Protein AF-A0A8T3NX59-F1 (afdb_monomer)

Secondary structure (DSSP, 8-state):
-EEEEETTEEEE-----STT-HHHHHHHHHHHHHHH-------PPPPTT--TTSS-HHHHTTTS------------

Solvent-accessible surface area (backbone atoms only — not comparable to full-atom values): 5386 Å² total; per-residue (Å²): 85,62,68,33,67,58,98,89,39,82,39,70,51,83,88,83,77,64,91,93,40,58,74,60,51,51,51,52,53,51,53,49,46,72,74,61,60,42,73,73,86,83,85,78,78,83,64,93,81,73,70,83,88,81,83,62,83,68,62,65,61,68,76,70,74,68,82,77,78,76,83,8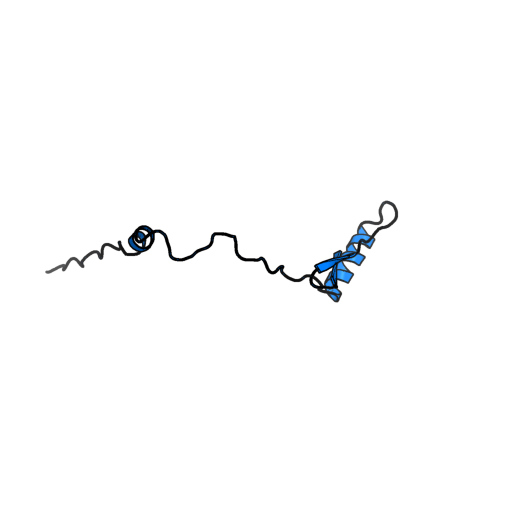0,82,83,84,130

Radius of gyration: 28.52 Å; Cα contacts (8 Å, |Δi|>4): 33; chains: 1; bounding box: 44×74×57 Å

Foldseek 3Di:
DFDADDPNHTDDDADDDDPPCVVVRVVVVVVNCVVRVRDDDDDDDDDVPPPDDDDDPPVVVVVPPDPPPDDDDDDD

Mean predicted aligned error: 13.48 Å

pLDDT: mean 82.68, std 16.95, range [51.5, 98.56]

Structure (mmCIF, N/CA/C/O backbone):
data_AF-A0A8T3NX59-F1
#
_entry.id   AF-A0A8T3NX59-F1
#
loop_
_atom_site.group_PDB
_atom_site.id
_atom_site.type_symbol
_atom_site.label_atom_id
_atom_site.label_alt_id
_atom_site.label_comp_id
_atom_site.label_asym_id
_atom_site.label_entity_id
_atom_site.label_seq_id
_atom_site.pdbx_PDB_ins_code
_atom_site.Cartn_x
_atom_site.Cartn_y
_atom_site.Cartn_z
_atom_site.occupancy
_atom_site.B_iso_or_equiv
_atom_site.auth_seq_id
_atom_site.auth_comp_id
_atom_site.auth_asym_id
_atom_site.auth_atom_id
_atom_site.pdbx_PDB_model_num
ATOM 1 N N . MET A 1 1 ? 1.899 -2.893 -1.453 1.00 95.31 1 MET A N 1
ATOM 2 C CA . MET A 1 1 ? 0.475 -2.492 -1.516 1.00 95.31 1 MET A CA 1
ATOM 3 C C . MET A 1 1 ? -0.336 -3.289 -0.503 1.00 95.31 1 MET A C 1
ATOM 5 O O . MET A 1 1 ? 0.020 -4.447 -0.294 1.00 95.31 1 MET A O 1
ATOM 9 N N . PRO A 1 2 ? -1.367 -2.712 0.147 1.00 96.00 2 PRO A N 1
ATOM 10 C CA . PRO A 1 2 ? -2.240 -3.442 1.073 1.00 96.00 2 PRO A CA 1
ATOM 11 C C . PRO A 1 2 ? -3.063 -4.480 0.310 1.00 96.00 2 PRO A C 1
ATOM 13 O O . PRO A 1 2 ? -3.736 -4.114 -0.643 1.00 96.00 2 PRO A O 1
ATOM 16 N N . ALA A 1 3 ? -3.014 -5.748 0.713 1.00 96.31 3 ALA A N 1
ATOM 17 C CA . ALA A 1 3 ? -3.694 -6.840 0.008 1.00 96.31 3 ALA A CA 1
ATOM 18 C C . ALA A 1 3 ? -4.829 -7.482 0.815 1.00 96.31 3 ALA A C 1
ATOM 20 O O . ALA A 1 3 ? -5.653 -8.197 0.256 1.00 96.31 3 ALA A O 1
ATOM 21 N N . GLY A 1 4 ? -4.892 -7.235 2.124 1.00 95.62 4 GLY A N 1
ATOM 22 C CA . GLY A 1 4 ? -5.947 -7.775 2.972 1.00 95.62 4 GLY A CA 1
ATOM 23 C C . GLY A 1 4 ? -5.493 -7.944 4.409 1.00 95.62 4 GLY A C 1
ATOM 24 O O . GLY A 1 4 ? -4.527 -7.319 4.844 1.00 95.62 4 GLY A O 1
ATOM 25 N N . HIS A 1 5 ? -6.221 -8.775 5.149 1.00 96.06 5 HIS A N 1
ATOM 26 C CA . HIS A 1 5 ? -5.893 -9.131 6.524 1.00 96.06 5 HIS A CA 1
ATOM 27 C C . HIS A 1 5 ? -6.076 -10.635 6.725 1.00 96.06 5 HIS A C 1
ATOM 29 O O . HIS A 1 5 ? -7.049 -11.202 6.232 1.00 96.06 5 HIS A O 1
ATOM 35 N N . ALA A 1 6 ? -5.187 -11.257 7.495 1.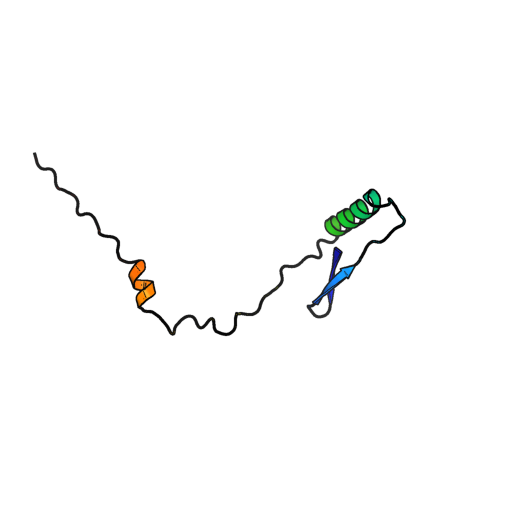00 95.38 6 ALA A N 1
ATOM 36 C CA . ALA A 1 6 ? -5.341 -12.627 7.980 1.00 95.38 6 ALA A CA 1
ATOM 37 C C . ALA A 1 6 ? -5.098 -12.642 9.489 1.00 95.38 6 ALA A C 1
ATOM 39 O O . ALA A 1 6 ? -4.187 -11.975 9.971 1.00 95.38 6 ALA A O 1
ATOM 40 N N . PHE A 1 7 ? -5.938 -13.353 10.246 1.00 94.62 7 PHE A N 1
ATOM 41 C CA . PHE A 1 7 ? -5.852 -13.416 11.715 1.00 94.62 7 PHE A CA 1
ATOM 42 C C . PHE A 1 7 ? -5.785 -12.035 12.403 1.00 94.62 7 PHE A C 1
ATOM 44 O O . PHE A 1 7 ? -5.146 -11.867 13.435 1.00 94.62 7 PHE A O 1
ATOM 51 N N . GLY A 1 8 ? -6.425 -11.020 11.810 1.00 91.50 8 GLY A N 1
ATOM 52 C CA . GLY A 1 8 ? -6.417 -9.642 12.315 1.00 91.50 8 GLY A CA 1
ATOM 53 C C . GLY A 1 8 ? -5.164 -8.822 11.979 1.00 91.50 8 GLY A C 1
ATOM 54 O O . GLY A 1 8 ? -5.120 -7.641 12.314 1.00 91.50 8 GLY A O 1
ATOM 55 N N . LEU A 1 9 ? -4.182 -9.396 11.283 1.00 93.50 9 LEU A N 1
ATOM 56 C CA . LEU A 1 9 ? -2.942 -8.727 10.886 1.00 93.50 9 LEU A CA 1
ATOM 57 C C . LEU A 1 9 ? -3.005 -8.274 9.418 1.00 93.50 9 LEU A C 1
ATOM 59 O O . LEU A 1 9 ? -3.515 -9.023 8.580 1.00 93.50 9 LEU A O 1
ATOM 63 N N . PRO A 1 10 ? -2.502 -7.072 9.081 1.00 95.00 10 PRO A N 1
ATOM 64 C CA . PRO A 1 10 ? -2.472 -6.590 7.705 1.00 95.00 10 PRO A CA 1
ATOM 65 C C . PRO A 1 10 ? -1.446 -7.365 6.871 1.00 95.00 10 PRO A C 1
ATOM 67 O O . PRO A 1 10 ? -0.321 -7.603 7.308 1.00 95.00 10 PRO A O 1
ATOM 70 N N . LEU A 1 11 ? -1.825 -7.707 5.642 1.00 95.88 11 LEU A N 1
ATOM 71 C CA . LEU A 1 11 ? -0.966 -8.353 4.652 1.00 95.88 11 LEU A CA 1
ATOM 72 C C . LEU A 1 11 ? -0.733 -7.427 3.457 1.00 95.88 11 LEU A C 1
ATOM 74 O O . LEU A 1 11 ? -1.617 -6.662 3.057 1.00 95.88 11 LEU A O 1
ATOM 78 N N . GLY A 1 12 ? 0.454 -7.527 2.860 1.00 96.31 12 GLY A N 1
ATOM 79 C CA . GLY A 1 12 ? 0.833 -6.756 1.683 1.00 96.31 12 GLY A CA 1
ATOM 80 C C . GLY A 1 12 ? 1.440 -7.613 0.580 1.00 96.31 12 GLY A C 1
ATOM 81 O O . GLY A 1 12 ? 2.008 -8.668 0.840 1.00 96.31 12 GLY A O 1
ATOM 82 N N . ILE A 1 13 ? 1.331 -7.118 -0.651 1.00 97.19 13 ILE A N 1
ATOM 83 C CA . ILE A 1 13 ? 2.022 -7.656 -1.828 1.00 97.19 13 ILE A CA 1
ATOM 84 C C . ILE A 1 13 ? 2.959 -6.604 -2.419 1.00 97.19 13 ILE A C 1
ATOM 86 O O . ILE A 1 13 ? 2.722 -5.395 -2.284 1.00 97.19 13 ILE A O 1
ATOM 90 N N . THR A 1 14 ? 3.996 -7.065 -3.108 1.00 97.94 14 THR A N 1
A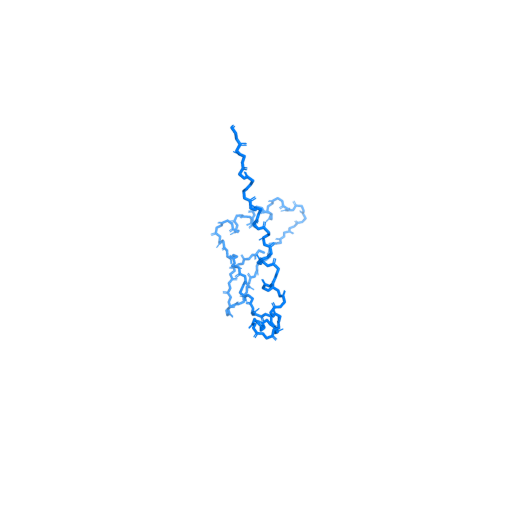TOM 91 C CA . THR A 1 14 ? 4.992 -6.212 -3.763 1.00 97.94 14 THR A CA 1
ATOM 92 C C . THR A 1 14 ? 4.959 -6.450 -5.265 1.00 97.94 14 THR A C 1
ATOM 94 O O . THR A 1 14 ? 4.976 -7.594 -5.712 1.00 97.94 14 THR A O 1
ATOM 97 N N . PHE A 1 15 ? 4.936 -5.366 -6.041 1.00 97.94 15 PHE A N 1
ATOM 98 C CA . PHE A 1 15 ? 5.099 -5.408 -7.491 1.00 97.94 15 PHE A CA 1
ATOM 99 C C . PHE A 1 15 ? 6.571 -5.162 -7.829 1.00 97.94 15 PHE A C 1
ATOM 101 O O . PHE A 1 15 ? 7.156 -4.191 -7.352 1.00 97.94 15 PHE A O 1
ATOM 108 N N . MET A 1 16 ? 7.165 -6.039 -8.636 1.00 98.12 16 MET A N 1
ATOM 109 C CA . MET A 1 16 ? 8.562 -5.961 -9.074 1.00 98.12 16 MET A CA 1
ATOM 110 C C . MET A 1 16 ? 8.639 -6.167 -10.589 1.00 98.12 16 MET A C 1
ATOM 112 O O . MET A 1 16 ? 7.786 -6.843 -11.165 1.00 98.12 16 MET A O 1
ATOM 116 N N . GLY A 1 17 ? 9.641 -5.575 -11.238 1.00 97.31 17 GLY A N 1
ATOM 117 C CA . GLY A 1 17 ? 9.814 -5.629 -12.690 1.00 97.31 17 GLY A CA 1
ATOM 118 C C . GLY A 1 17 ? 11.249 -5.335 -13.121 1.00 97.31 17 GLY A C 1
ATOM 119 O O . GLY A 1 17 ? 12.109 -5.063 -12.285 1.00 97.31 17 GLY A O 1
ATOM 120 N N . SER A 1 18 ? 11.505 -5.408 -14.428 1.00 98.12 18 SER A N 1
ATOM 121 C CA . SER A 1 18 ? 12.805 -5.078 -15.024 1.00 98.12 18 SER A CA 1
ATOM 122 C C . SER A 1 18 ? 13.126 -3.585 -14.912 1.00 98.12 18 SER A C 1
ATOM 124 O O . SER A 1 18 ? 12.241 -2.770 -14.637 1.00 98.12 18 SER A O 1
ATOM 126 N N . ALA A 1 19 ? 14.382 -3.217 -15.182 1.00 98.19 19 ALA A N 1
ATOM 127 C CA . ALA A 1 19 ? 14.813 -1.821 -15.230 1.00 98.19 19 ALA A CA 1
ATOM 128 C C . ALA A 1 19 ? 13.865 -0.961 -16.089 1.00 98.19 19 ALA A C 1
ATOM 130 O O . ALA A 1 19 ? 13.391 -1.418 -17.133 1.00 98.19 19 ALA A O 1
ATOM 131 N N . TRP A 1 20 ? 13.600 0.266 -15.629 1.00 97.62 20 TRP A N 1
ATOM 132 C CA . TRP A 1 20 ? 12.781 1.276 -16.316 1.00 97.62 20 TRP A CA 1
ATOM 133 C C . TRP A 1 20 ? 11.285 0.938 -16.466 1.00 97.62 20 TRP A C 1
ATOM 135 O O . TRP A 1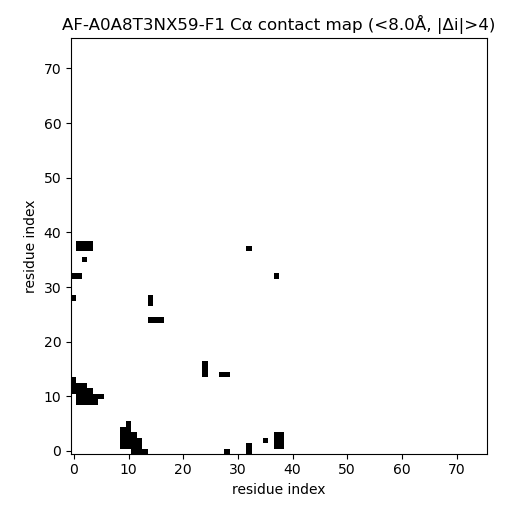 20 ? 10.582 1.503 -17.306 1.00 97.62 20 TRP A O 1
ATOM 145 N N . SER A 1 21 ? 10.774 -0.001 -15.661 1.00 98.56 21 SER A N 1
ATOM 146 C CA . SER A 1 21 ? 9.362 -0.421 -15.688 1.00 98.56 21 SER A CA 1
ATOM 147 C C . SER A 1 21 ? 8.449 0.396 -14.766 1.00 98.56 21 SER A C 1
ATOM 149 O O . SER A 1 21 ? 7.296 0.009 -14.554 1.00 98.56 21 SER A O 1
ATOM 151 N N . GLU A 1 22 ? 8.921 1.506 -14.199 1.00 98.38 22 GLU A N 1
ATOM 152 C CA . GLU A 1 22 ? 8.209 2.301 -13.193 1.00 98.38 22 GLU A CA 1
ATOM 153 C C . GLU A 1 22 ? 6.794 2.708 -13.634 1.00 98.38 22 GLU A C 1
ATOM 155 O O . GLU A 1 22 ? 5.871 2.481 -12.847 1.00 98.38 22 GLU A O 1
ATOM 160 N N . PRO A 1 23 ? 6.545 3.206 -14.867 1.00 98.38 23 PRO A N 1
ATOM 161 C CA . PRO A 1 23 ? 5.193 3.599 -15.271 1.00 98.38 23 PRO A CA 1
ATOM 162 C C . PRO A 1 23 ? 4.199 2.434 -15.210 1.00 98.38 23 PRO A C 1
ATOM 164 O O . PRO A 1 23 ? 3.065 2.585 -14.754 1.00 98.38 23 PRO A O 1
ATOM 167 N N . ARG A 1 24 ? 4.645 1.236 -15.610 1.00 98.56 24 ARG A N 1
ATOM 168 C CA . ARG A 1 24 ? 3.828 0.020 -15.562 1.00 98.56 24 ARG A CA 1
ATOM 169 C C . ARG A 1 24 ? 3.611 -0.447 -14.125 1.00 98.56 24 ARG A C 1
ATOM 171 O O . ARG A 1 24 ? 2.495 -0.827 -13.780 1.00 98.56 24 ARG A O 1
ATOM 178 N N . LEU A 1 25 ? 4.653 -0.424 -13.295 1.00 98.56 25 LEU A N 1
ATOM 179 C CA . LEU A 1 25 ? 4.566 -0.848 -11.894 1.00 98.56 25 LEU A CA 1
ATOM 180 C C . LEU A 1 25 ? 3.637 0.061 -11.085 1.00 98.56 25 LEU A C 1
ATOM 182 O O . LEU A 1 25 ? 2.812 -0.440 -10.321 1.00 98.56 25 LEU A O 1
ATOM 186 N N . ILE A 1 26 ? 3.715 1.376 -11.300 1.00 98.06 26 ILE A N 1
ATOM 187 C CA . ILE A 1 26 ? 2.815 2.347 -10.671 1.00 98.06 26 ILE A CA 1
ATOM 188 C C . ILE A 1 26 ? 1.376 2.116 -11.139 1.00 98.06 26 ILE A C 1
ATOM 190 O O . ILE A 1 26 ? 0.482 2.074 -10.300 1.00 98.06 26 ILE A O 1
ATOM 194 N N . GLY A 1 27 ? 1.150 1.906 -12.442 1.00 98.44 27 GLY A N 1
ATOM 195 C CA . GLY A 1 27 ? -0.186 1.630 -12.984 1.00 98.44 27 GLY A CA 1
ATOM 196 C C . GLY A 1 27 ? -0.821 0.349 -12.430 1.00 98.44 27 GLY A C 1
ATOM 197 O O . GLY A 1 27 ? -2.000 0.339 -12.084 1.00 98.44 27 GLY A O 1
ATOM 198 N N . LEU A 1 28 ? -0.039 -0.726 -12.289 1.00 98.31 28 LEU A N 1
ATOM 199 C CA . LEU A 1 28 ? -0.515 -1.972 -11.677 1.00 98.31 28 LEU A CA 1
ATOM 200 C C . LEU A 1 28 ? -0.853 -1.781 -10.199 1.00 98.31 28 LEU A C 1
ATOM 202 O O . LEU A 1 28 ? -1.913 -2.211 -9.749 1.00 98.31 28 LEU A O 1
ATOM 206 N N . ALA A 1 29 ? 0.033 -1.126 -9.449 1.00 98.00 29 ALA A N 1
ATOM 207 C CA . ALA A 1 29 ? -0.180 -0.878 -8.034 1.00 98.00 29 ALA A CA 1
ATOM 208 C C . ALA A 1 29 ? -1.403 0.015 -7.777 1.00 98.00 29 ALA A C 1
ATOM 210 O O . ALA A 1 29 ? -2.212 -0.305 -6.904 1.00 98.00 29 ALA A O 1
ATOM 211 N N . SER A 1 30 ? -1.560 1.095 -8.549 1.00 97.69 30 SER A N 1
ATOM 212 C CA . SER A 1 30 ? -2.678 2.029 -8.402 1.00 97.69 30 SER A CA 1
ATOM 213 C C . SER A 1 30 ? -4.006 1.404 -8.829 1.00 97.69 30 SER A C 1
ATOM 215 O O . SER A 1 30 ? -4.992 1.528 -8.103 1.00 97.69 30 SER A O 1
ATOM 217 N N . GLY A 1 31 ? -4.035 0.661 -9.941 1.00 98.12 31 GLY A N 1
ATOM 218 C CA . GLY A 1 31 ? -5.219 -0.082 -10.374 1.00 98.12 31 GLY A CA 1
ATOM 219 C C . GLY A 1 31 ? -5.635 -1.154 -9.363 1.00 98.12 31 GLY A C 1
ATOM 220 O O . GLY A 1 31 ? -6.815 -1.279 -9.038 1.00 98.12 31 GLY A O 1
ATOM 221 N N . PHE A 1 32 ? -4.665 -1.881 -8.800 1.00 98.00 32 PHE A N 1
ATOM 222 C CA . PHE A 1 32 ? -4.918 -2.853 -7.737 1.00 98.00 32 PHE A CA 1
ATOM 223 C C . PHE A 1 32 ? -5.520 -2.197 -6.485 1.00 98.00 32 PHE A C 1
ATOM 225 O O . PHE A 1 32 ? -6.514 -2.697 -5.955 1.00 98.00 32 PHE A O 1
ATOM 232 N N . GLU A 1 33 ? -4.963 -1.078 -6.009 1.00 96.88 33 GLU A N 1
ATOM 233 C CA . GLU A 1 33 ? -5.494 -0.370 -4.833 1.00 96.88 33 GLU A CA 1
ATOM 234 C C . GLU A 1 33 ? -6.908 0.179 -5.084 1.00 96.88 33 GLU A C 1
ATOM 236 O O . GLU A 1 33 ? -7.771 0.046 -4.213 1.00 96.88 33 GLU A O 1
ATOM 241 N N . ALA A 1 34 ? -7.174 0.712 -6.282 1.00 97.50 34 ALA A N 1
ATOM 242 C CA . ALA A 1 34 ? -8.483 1.248 -6.658 1.00 97.50 34 ALA A CA 1
ATOM 243 C C . ALA A 1 34 ? -9.596 0.186 -6.644 1.00 97.50 34 ALA A C 1
ATOM 245 O O . ALA A 1 34 ? -10.715 0.485 -6.231 1.00 97.50 34 ALA A O 1
ATOM 246 N N . VAL A 1 35 ? -9.290 -1.046 -7.066 1.00 97.88 35 VAL A N 1
ATOM 247 C CA . VAL A 1 35 ? -10.261 -2.153 -7.099 1.00 97.88 35 VAL A CA 1
ATOM 248 C C . VAL A 1 35 ? -10.414 -2.819 -5.731 1.00 97.88 35 VAL A C 1
ATOM 250 O O . VAL A 1 35 ? -11.522 -3.172 -5.340 1.00 97.88 35 VAL A O 1
ATOM 253 N N . THR A 1 36 ? -9.313 -3.024 -5.004 1.00 96.56 36 THR A N 1
ATOM 254 C CA . THR A 1 36 ? -9.331 -3.844 -3.780 1.00 96.56 36 THR A CA 1
ATOM 255 C C . THR A 1 36 ? -9.688 -3.070 -2.521 1.00 96.56 36 THR A C 1
ATOM 257 O O . THR A 1 36 ? -10.304 -3.642 -1.624 1.00 96.56 36 THR A O 1
ATOM 260 N N . GLN A 1 37 ? -9.265 -1.806 -2.411 1.00 96.12 37 GLN A N 1
ATOM 261 C CA . GLN A 1 37 ? -9.491 -0.952 -1.238 1.00 96.12 37 GLN A CA 1
ATOM 262 C 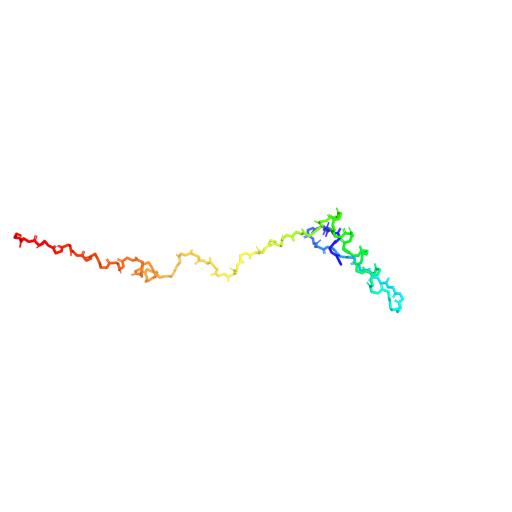C . GLN A 1 37 ? -9.174 -1.643 0.109 1.00 96.12 37 GLN A C 1
ATOM 264 O O . GLN A 1 37 ? -9.805 -1.388 1.131 1.00 96.12 37 GLN A O 1
ATOM 269 N N . ALA A 1 38 ? -8.164 -2.520 0.139 1.00 95.81 38 ALA A N 1
ATOM 270 C CA . ALA A 1 38 ? -7.910 -3.425 1.265 1.00 95.81 38 ALA A CA 1
ATOM 271 C C . ALA A 1 38 ? -7.356 -2.745 2.538 1.00 95.81 38 ALA A C 1
ATOM 273 O O . ALA A 1 38 ? -7.146 -3.399 3.568 1.00 95.81 38 ALA A O 1
ATOM 274 N N . ARG A 1 39 ? -7.088 -1.434 2.490 1.00 94.81 39 ARG A N 1
ATOM 275 C CA . ARG A 1 39 ? -6.561 -0.666 3.621 1.00 94.81 39 ARG A CA 1
ATOM 276 C C . ARG A 1 39 ? -7.651 -0.478 4.681 1.00 94.81 39 ARG A C 1
ATOM 278 O O . ARG A 1 39 ? -8.718 0.056 4.405 1.00 94.81 39 ARG A O 1
ATOM 285 N N . ARG A 1 40 ? -7.343 -0.830 5.931 1.00 93.38 40 ARG A N 1
ATOM 286 C CA . ARG A 1 40 ? -8.197 -0.570 7.100 1.00 93.38 40 ARG A CA 1
ATOM 287 C C . ARG A 1 40 ? -7.432 0.261 8.123 1.00 93.38 40 ARG A C 1
ATOM 289 O O . ARG A 1 40 ? -6.219 0.111 8.263 1.00 93.38 40 ARG A O 1
AT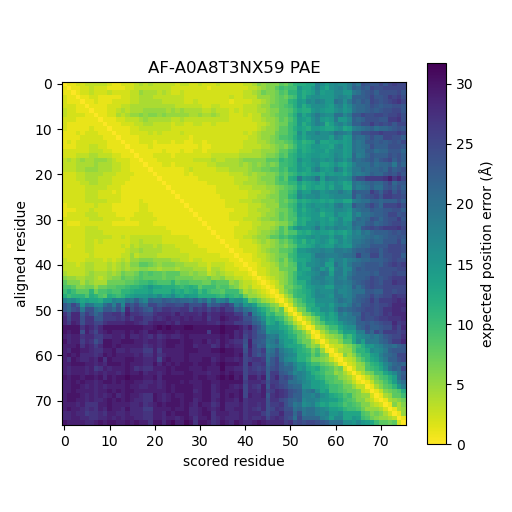OM 296 N N . LYS A 1 41 ? -8.134 1.150 8.828 1.00 92.75 41 LYS A N 1
ATOM 297 C CA . LYS A 1 41 ? -7.543 1.928 9.924 1.00 92.75 41 LYS A CA 1
ATOM 298 C C . LYS A 1 41 ? -7.164 0.972 11.071 1.00 92.75 41 LYS A C 1
ATOM 300 O O . LYS A 1 41 ? -7.999 0.140 11.427 1.00 92.75 41 LYS A O 1
ATOM 305 N N . PRO A 1 42 ? -5.956 1.074 11.653 1.00 90.12 42 PRO A N 1
ATOM 306 C CA . PRO A 1 42 ? -5.586 0.259 12.805 1.00 90.12 42 PRO A CA 1
ATOM 307 C C . PRO A 1 42 ? -6.402 0.648 14.046 1.00 90.12 42 PRO A C 1
ATOM 309 O O . PRO A 1 42 ? -6.693 1.826 14.268 1.00 90.12 42 PRO A O 1
ATOM 312 N N . THR A 1 43 ? -6.736 -0.345 14.873 1.00 90.00 43 THR A N 1
ATOM 313 C CA . THR A 1 43 ? -7.336 -0.145 16.199 1.00 90.00 43 THR A CA 1
ATOM 314 C C . THR A 1 43 ? -6.220 -0.174 17.238 1.00 90.0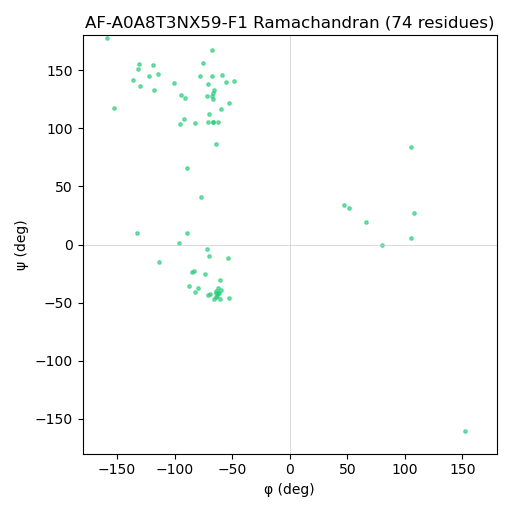0 43 THR A C 1
ATOM 316 O O . THR A 1 43 ? -5.681 -1.234 17.549 1.00 90.00 43 THR A O 1
ATOM 319 N N . PHE A 1 44 ? -5.835 0.996 17.744 1.00 86.31 44 PHE A N 1
ATOM 320 C CA . PHE A 1 44 ? -4.833 1.101 18.805 1.00 86.31 44 PHE A CA 1
ATOM 321 C C . PHE A 1 44 ? -5.452 0.763 20.163 1.00 86.31 44 PHE A C 1
ATOM 323 O O . PHE A 1 44 ? -6.617 1.073 20.412 1.00 86.31 44 PHE A O 1
ATOM 330 N N . ARG A 1 45 ? -4.668 0.132 21.042 1.00 87.06 45 ARG A N 1
ATOM 331 C CA . ARG A 1 45 ? -5.047 -0.035 22.451 1.00 87.06 45 ARG A CA 1
ATOM 332 C C . ARG A 1 45 ? -4.868 1.294 23.182 1.00 87.06 45 ARG A C 1
ATOM 334 O O . ARG A 1 45 ? -4.078 2.132 22.750 1.00 87.06 45 ARG A O 1
ATOM 341 N N . GLU A 1 46 ? -5.589 1.467 24.282 1.00 87.69 46 GLU A N 1
ATOM 342 C CA . GLU A 1 46 ? -5.393 2.614 25.166 1.00 87.69 46 GLU A CA 1
ATOM 343 C C . GLU A 1 46 ? -3.959 2.657 25.700 1.00 87.69 46 GLU A C 1
ATOM 345 O O . GLU A 1 46 ? -3.319 1.624 25.927 1.00 87.69 46 GLU A O 1
ATOM 350 N N . THR A 1 47 ? -3.451 3.872 25.888 1.00 84.25 47 THR A N 1
ATOM 351 C CA . THR A 1 47 ? -2.140 4.0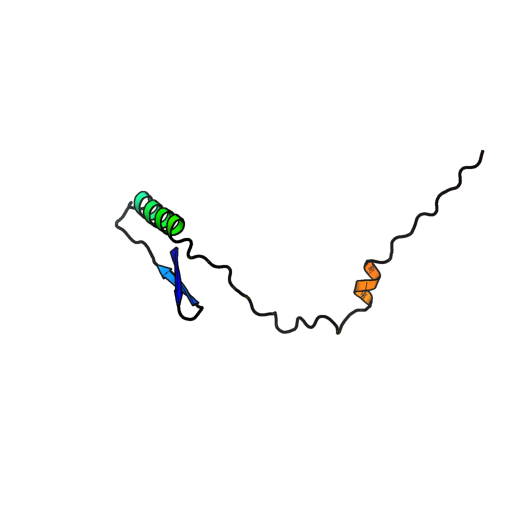91 26.492 1.00 84.25 47 THR A CA 1
ATOM 352 C C . THR A 1 47 ? -2.179 3.651 27.952 1.00 84.25 47 THR A C 1
ATOM 354 O O . THR A 1 47 ? -3.051 4.066 28.712 1.00 84.25 47 THR A O 1
ATOM 357 N N . VAL A 1 48 ? -1.202 2.849 28.376 1.00 83.06 48 VAL A N 1
ATOM 358 C CA . VAL A 1 48 ? -1.053 2.470 29.787 1.00 83.06 48 VAL A CA 1
ATOM 359 C C . VAL A 1 48 ? -0.847 3.744 30.617 1.00 83.06 48 VAL A C 1
ATOM 361 O O . VAL A 1 48 ? 0.127 4.462 30.409 1.00 83.06 48 VAL A O 1
ATOM 364 N N . GLY A 1 49 ? -1.787 4.042 31.520 1.00 72.19 49 GLY A N 1
ATOM 365 C CA . GLY A 1 49 ? -1.775 5.248 32.359 1.00 72.19 49 GLY A CA 1
ATOM 366 C C . GLY A 1 49 ? -2.762 6.354 31.961 1.00 72.19 49 GLY A C 1
ATOM 367 O O . GLY A 1 49 ? -2.746 7.411 32.585 1.00 72.19 49 GLY A O 1
ATOM 368 N N . SER A 1 50 ? -3.653 6.148 30.981 1.00 60.84 50 SER A N 1
ATOM 369 C CA . SER A 1 50 ? -4.754 7.086 30.687 1.00 60.84 50 SER A CA 1
ATOM 370 C C . SER A 1 50 ? -5.918 6.973 31.680 1.00 60.84 50 SER A C 1
ATOM 372 O O . SER A 1 50 ? -7.085 7.008 31.281 1.00 60.84 50 SER A O 1
ATOM 374 N N . THR A 1 51 ? -5.625 6.823 32.974 1.00 62.91 51 THR A N 1
ATOM 375 C CA . THR A 1 51 ? -6.611 6.992 34.043 1.00 62.91 51 THR A CA 1
ATOM 376 C C . THR A 1 51 ? -7.066 8.446 34.039 1.00 62.91 51 THR A C 1
ATOM 378 O O . THR A 1 51 ? -6.553 9.324 34.729 1.00 62.91 51 THR A O 1
ATOM 381 N N . THR A 1 52 ? -8.067 8.701 33.206 1.00 62.81 52 THR A N 1
ATOM 382 C CA . THR A 1 52 ? -9.022 9.772 33.426 1.00 62.81 52 THR A CA 1
ATOM 383 C C . THR A 1 52 ? -9.565 9.557 34.832 1.00 62.81 52 THR A C 1
ATOM 385 O O . THR A 1 52 ? -10.112 8.492 35.099 1.00 62.81 52 THR A O 1
ATOM 388 N N . ASN A 1 53 ? -9.397 10.561 35.695 1.00 61.88 53 ASN A N 1
ATOM 389 C CA . ASN A 1 53 ? -10.059 10.718 36.996 1.00 61.88 53 ASN A CA 1
ATOM 390 C C . ASN A 1 53 ? -9.255 10.521 38.299 1.00 61.88 53 ASN A C 1
ATOM 392 O O . ASN A 1 53 ? -9.877 10.273 39.318 1.00 61.88 53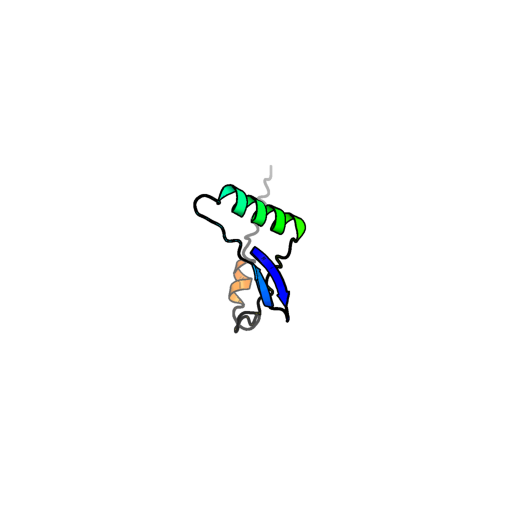 ASN A O 1
ATOM 396 N N . GLU A 1 54 ? -7.934 10.730 38.348 1.00 61.72 54 GLU A N 1
ATOM 397 C CA . GLU A 1 54 ? -7.246 10.808 39.664 1.00 61.72 54 GLU A CA 1
ATOM 398 C C . GLU A 1 54 ? -6.278 11.996 39.839 1.00 61.72 54 GLU A C 1
ATOM 400 O O . GLU A 1 54 ? -5.567 12.056 40.837 1.00 61.72 54 GLU A O 1
ATOM 405 N N . MET A 1 55 ? -6.228 12.995 38.939 1.00 56.56 55 MET A N 1
ATOM 406 C CA . MET A 1 55 ? -5.410 14.188 39.222 1.00 56.56 55 MET A CA 1
ATOM 407 C C . MET A 1 55 ? -5.891 15.477 38.539 1.00 56.56 55 MET A C 1
ATOM 409 O O . MET A 1 55 ? -5.813 15.626 37.322 1.00 56.56 55 MET A O 1
ATOM 413 N N . SER A 1 56 ? -6.252 16.451 39.385 1.00 51.50 56 SER A N 1
ATOM 414 C CA . SER A 1 56 ? -6.397 17.902 39.150 1.00 51.50 56 SER A CA 1
ATOM 415 C C . SER A 1 56 ? -7.821 18.481 39.049 1.00 51.50 56 SER A C 1
ATOM 417 O O . SER A 1 56 ? -8.249 18.877 37.961 1.00 51.50 56 SER A O 1
ATOM 419 N N . PRO A 1 57 ? -8.470 18.803 40.191 1.00 59.69 57 PRO A N 1
ATOM 420 C CA . PRO A 1 57 ? -9.458 19.897 40.249 1.00 59.69 57 PRO A CA 1
ATOM 421 C C . PRO A 1 57 ? -8.913 21.254 39.725 1.00 59.69 57 PRO A C 1
ATOM 423 O O . PRO A 1 57 ? -9.666 22.195 39.460 1.00 59.69 57 PRO A O 1
ATOM 426 N N . LEU A 1 58 ? -7.597 21.361 39.504 1.00 60.28 58 LEU A N 1
ATOM 427 C CA . LEU A 1 58 ? -6.933 22.549 38.975 1.00 60.28 58 LEU A CA 1
ATOM 428 C C . LEU A 1 58 ? -7.172 22.788 37.466 1.00 60.28 58 LEU A C 1
ATOM 430 O O . LEU A 1 58 ? -7.133 23.940 37.033 1.00 60.28 58 LEU A O 1
ATOM 434 N N . VAL A 1 59 ? -7.474 21.754 36.662 1.00 58.94 59 VAL A N 1
ATOM 435 C CA . VAL A 1 59 ? -7.714 21.911 35.205 1.00 58.94 59 VAL A CA 1
ATOM 436 C C . VAL A 1 59 ? -9.132 22.425 34.917 1.00 58.94 59 VAL A C 1
ATOM 438 O O . VAL A 1 59 ? -9.307 23.309 34.076 1.00 58.94 59 VAL A O 1
ATOM 441 N N . ALA A 1 60 ? -10.134 21.982 35.685 1.00 58.62 60 ALA A N 1
ATOM 442 C CA . ALA A 1 60 ? -11.512 22.488 35.601 1.00 58.62 60 ALA A CA 1
ATOM 443 C C . ALA A 1 60 ? -11.609 23.999 35.914 1.00 58.62 60 ALA A C 1
ATOM 445 O O . ALA A 1 60 ? -12.403 24.732 35.322 1.00 58.62 60 ALA A O 1
ATOM 446 N N . SER A 1 61 ? -10.715 24.494 36.774 1.00 55.66 61 SER A N 1
ATOM 447 C CA . SER A 1 61 ? -10.650 25.893 37.219 1.00 55.66 61 SER A CA 1
ATOM 448 C C . SER A 1 61 ? -10.196 26.891 36.137 1.00 55.66 61 SER A C 1
ATOM 450 O O . SER A 1 61 ? -10.275 28.106 36.345 1.00 55.66 61 SER A O 1
ATOM 452 N N . ARG A 1 62 ? -9.709 26.420 34.977 1.00 63.25 62 ARG A N 1
ATOM 453 C CA . ARG A 1 62 ? -9.324 27.292 33.850 1.00 63.25 62 ARG A CA 1
ATOM 454 C C . ARG A 1 62 ? -10.506 27.651 32.945 1.00 63.25 62 ARG A C 1
ATOM 456 O O . ARG A 1 62 ? -10.470 28.700 32.311 1.00 63.25 62 ARG A O 1
ATOM 463 N N . ALA A 1 63 ? -11.562 26.836 32.928 1.00 60.91 63 ALA A N 1
ATOM 464 C CA . ALA A 1 63 ? -12.732 27.047 32.074 1.00 60.91 63 ALA A CA 1
ATOM 465 C C . ALA A 1 63 ? -13.765 28.030 32.661 1.00 60.91 63 ALA A C 1
ATOM 467 O O . ALA A 1 63 ? -14.522 28.633 31.905 1.00 60.91 63 ALA A O 1
ATOM 468 N N . LEU A 1 64 ? -13.784 28.239 33.986 1.00 60.31 64 LEU A N 1
ATOM 469 C CA . LEU A 1 64 ? -14.811 29.060 34.650 1.00 60.31 64 LEU A CA 1
ATOM 470 C C . LEU A 1 64 ? -14.433 30.525 34.928 1.00 60.31 64 LEU A C 1
ATOM 472 O O . LEU A 1 64 ? -15.254 31.273 35.452 1.00 60.31 64 LEU A O 1
ATOM 476 N N . ARG A 1 65 ? -13.238 30.996 34.554 1.00 61.03 65 ARG A N 1
ATOM 477 C CA . ARG A 1 65 ? -12.879 32.420 34.698 1.00 61.03 65 ARG A CA 1
ATOM 478 C C . ARG A 1 65 ? -13.273 33.220 33.459 1.00 61.03 65 ARG A C 1
ATOM 480 O O . ARG A 1 65 ? -12.421 33.741 32.747 1.00 61.03 65 ARG A O 1
ATOM 487 N N . ARG A 1 66 ? -14.575 33.333 33.198 1.00 58.16 66 ARG A N 1
ATOM 488 C CA . ARG A 1 66 ? -15.103 34.436 32.387 1.00 58.16 66 ARG A CA 1
ATOM 489 C C . ARG A 1 66 ? -15.485 35.566 33.343 1.00 58.16 66 ARG A C 1
ATOM 491 O O . ARG A 1 66 ? -16.471 35.409 34.057 1.00 58.16 66 ARG A O 1
ATOM 498 N N . PRO A 1 67 ? -14.743 36.687 33.401 1.00 57.12 67 PRO A N 1
ATOM 499 C CA . PRO A 1 67 ? -15.256 37.871 34.065 1.00 57.12 67 PRO A CA 1
ATOM 500 C C . PRO A 1 67 ? -16.438 38.379 33.237 1.00 57.12 67 PRO A C 1
ATOM 502 O O . PRO A 1 67 ? -16.266 38.914 32.141 1.00 57.12 67 PRO A O 1
ATOM 505 N N . THR A 1 68 ? -17.654 38.161 33.730 1.00 64.00 68 THR A N 1
ATOM 506 C CA . THR A 1 68 ? -18.850 38.800 33.187 1.00 64.00 68 THR A CA 1
ATOM 507 C C . THR A 1 68 ? -18.675 40.303 33.374 1.00 64.00 68 THR A C 1
ATOM 509 O O . THR A 1 68 ? -18.738 40.814 34.490 1.00 64.00 68 THR A O 1
ATOM 512 N N . ARG A 1 69 ? -18.382 41.019 32.285 1.00 60.06 69 ARG A N 1
ATOM 513 C CA . ARG A 1 69 ? -18.343 42.481 32.267 1.00 60.06 69 ARG A CA 1
ATOM 514 C C . ARG A 1 69 ? -19.778 42.956 32.503 1.00 60.06 69 ARG A C 1
ATOM 516 O O . ARG A 1 69 ? -20.624 42.783 31.630 1.00 60.06 69 ARG A O 1
ATOM 523 N N . ALA A 1 70 ? -20.061 43.454 33.705 1.00 63.44 70 ALA A N 1
ATOM 524 C CA . ALA A 1 70 ? -21.361 44.023 34.042 1.00 63.44 70 ALA A CA 1
ATOM 525 C C . ALA A 1 70 ? -21.712 45.141 33.040 1.00 63.44 70 ALA A C 1
ATOM 527 O O . ALA A 1 70 ? -20.814 45.899 32.650 1.00 63.44 70 ALA A O 1
ATOM 528 N N . PRO A 1 71 ? -22.974 45.245 32.588 1.00 63.66 71 PRO A N 1
ATOM 529 C CA . PRO A 1 71 ? -23.361 46.303 31.672 1.00 63.66 71 PRO A CA 1
ATOM 530 C C . PRO A 1 71 ? -23.293 47.649 32.401 1.00 63.66 71 PRO A C 1
ATOM 532 O O . PRO A 1 71 ? -23.849 47.818 33.484 1.00 63.66 71 PRO A O 1
ATOM 535 N N . VAL A 1 72 ? -22.589 48.605 31.797 1.00 70.44 72 VAL A N 1
ATOM 536 C CA . VAL A 1 72 ? -22.641 50.013 32.194 1.00 70.44 72 VAL A CA 1
ATOM 537 C C . VAL A 1 72 ? -24.023 50.524 31.800 1.00 70.44 72 VAL A C 1
ATOM 539 O O . VAL A 1 72 ? -24.350 50.587 30.618 1.00 70.44 72 VAL A O 1
ATOM 542 N N . VAL A 1 73 ? -24.849 50.837 32.796 1.00 61.09 73 VAL A N 1
ATOM 543 C CA . VAL A 1 73 ? -26.110 51.553 32.600 1.00 61.09 73 VAL A CA 1
ATOM 544 C C . VAL A 1 73 ? -25.753 52.996 32.250 1.00 61.09 73 VAL A C 1
ATOM 546 O O . VAL A 1 73 ? -25.317 53.756 33.111 1.00 61.09 73 VAL A O 1
ATOM 549 N N . THR A 1 74 ? -25.900 53.367 30.981 1.00 60.78 74 THR A N 1
ATOM 550 C CA . THR A 1 74 ? -25.865 54.770 30.563 1.00 60.78 74 THR A CA 1
ATOM 551 C C . THR A 1 74 ? -27.247 55.362 30.803 1.00 60.78 74 THR A C 1
ATOM 553 O O . THR A 1 74 ? -28.188 55.061 30.074 1.00 60.78 74 THR A O 1
ATOM 556 N N . GLY A 1 75 ? -27.368 56.167 31.855 1.00 63.47 75 GLY A N 1
ATOM 557 C CA . GLY A 1 75 ? -28.467 57.109 32.016 1.00 63.47 75 GLY A CA 1
ATOM 558 C C . GLY A 1 75 ? -28.078 58.458 31.418 1.00 63.47 75 GLY A C 1
ATOM 559 O O . GLY A 1 75 ? -27.004 58.964 31.742 1.00 63.47 75 GLY A O 1
ATOM 560 N N . LEU A 1 76 ? -28.921 58.967 30.519 1.00 59.44 76 LEU A N 1
ATOM 561 C CA . LEU A 1 76 ? -29.526 60.309 30.458 1.00 59.44 76 LEU A CA 1
ATOM 562 C C . LEU A 1 76 ? -30.249 60.459 29.114 1.00 59.44 76 LEU A C 1
ATOM 564 O O . LEU A 1 76 ? -29.617 60.174 28.073 1.00 59.44 76 LEU A O 1
#

Sequence (76 aa):
MPAGHAFGLPLGITFMGSAWSEPRLIGLASGFEAVTQARRKPTFRETVGSTTNEMSPLVASRALRRPTRAPVVTGL